Protein AF-0000000072526340 (afdb_homodimer)

Solvent-accessible surface area (backbone atoms only — not comparable to full-atom values): 9655 Å² total; per-residue (Å²): 121,69,72,64,47,52,55,48,53,50,40,52,63,58,65,41,73,79,53,73,49,71,66,58,48,52,52,52,51,49,52,52,51,52,53,51,50,50,39,52,51,32,50,56,55,39,55,74,74,35,90,66,85,56,87,82,51,83,74,48,74,49,54,41,38,50,43,46,46,54,47,49,53,51,51,51,51,55,51,55,58,66,72,96,123,70,73,66,49,54,56,48,53,50,40,52,63,59,63,41,74,79,53,73,50,69,64,59,50,51,52,52,51,50,53,51,51,50,54,51,49,50,39,52,49,32,51,55,56,39,53,74,73,36,91,67,87,57,86,82,51,86,73,49,74,48,55,42,37,50,44,46,45,53,47,50,53,51,51,51,51,54,52,55,57,65,72,98

Structure (mmCIF, N/CA/C/O backbone):
data_AF-0000000072526340-model_v1
#
loop_
_entity.id
_entity.type
_entity.pdbx_description
1 polymer 'BHLH domain-containing protein'
#
loop_
_atom_site.group_PDB
_atom_site.id
_atom_site.type_symbol
_atom_site.label_atom_id
_atom_site.label_alt_id
_atom_site.label_comp_id
_atom_site.label_asym_id
_atom_site.label_entity_id
_atom_site.label_seq_id
_atom_site.pdbx_PDB_ins_code
_atom_site.Cartn_x
_atom_site.Cartn_y
_atom_site.Cartn_z
_atom_site.occupancy
_atom_site.B_iso_or_equiv
_atom_site.auth_seq_id
_atom_site.auth_comp_id
_atom_site.auth_asym_id
_atom_site.auth_atom_id
_atom_site.pdbx_PDB_model_num
ATOM 1 N N . GLU A 1 1 ? -37.062 46.781 8.078 1 37.34 1 GLU A N 1
ATOM 2 C CA . GLU A 1 1 ? -36.125 46.5 9.156 1 37.34 1 GLU A CA 1
ATOM 3 C C . GLU A 1 1 ? -35.844 45.031 9.297 1 37.34 1 GLU A C 1
ATOM 5 O O . GLU A 1 1 ? -34.75 44.625 9.719 1 37.34 1 GLU A O 1
ATOM 10 N N . LEU A 1 2 ? -36.875 44.094 8.945 1 51.12 2 LEU A N 1
ATOM 11 C CA . LEU A 1 2 ? -36.812 42.656 9.18 1 51.12 2 LEU A CA 1
ATOM 12 C C . LEU A 1 2 ? -35.906 41.969 8.172 1 51.12 2 LEU A C 1
ATOM 14 O O . LEU A 1 2 ? -35.219 41 8.5 1 51.12 2 LEU A O 1
ATOM 18 N N . LEU A 1 3 ? -35.812 42.469 6.898 1 56.47 3 LEU A N 1
ATOM 19 C CA . LEU A 1 3 ? -34.969 41.781 5.902 1 56.47 3 LEU A CA 1
ATOM 20 C C . LEU A 1 3 ? -33.5 41.938 6.219 1 56.47 3 LEU A C 1
ATOM 22 O O . LEU A 1 3 ? -32.719 41.031 5.953 1 56.47 3 LEU A O 1
ATOM 26 N N . ARG A 1 4 ? -33.031 43.094 6.816 1 55.69 4 ARG A N 1
ATOM 27 C CA . ARG A 1 4 ? -31.625 43.281 7.148 1 55.69 4 ARG A CA 1
ATOM 28 C C . ARG A 1 4 ? -31.172 42.312 8.234 1 55.69 4 ARG A C 1
ATOM 30 O O . ARG A 1 4 ? -30.031 41.875 8.234 1 55.69 4 ARG A O 1
ATOM 37 N N . CYS A 1 5 ? -32.125 41.875 9.094 1 55.53 5 CYS A N 1
ATOM 38 C CA . CYS A 1 5 ? -31.703 41.031 10.219 1 55.53 5 CYS A CA 1
ATOM 39 C C . CYS A 1 5 ? -31.344 39.625 9.75 1 55.53 5 CYS A C 1
ATOM 41 O O . CYS A 1 5 ? -30.438 39 10.312 1 55.53 5 CYS A O 1
ATOM 43 N N . LYS A 1 6 ? -32.188 39.188 8.734 1 57.56 6 LYS A N 1
ATOM 44 C CA . LYS A 1 6 ? -31.922 37.812 8.391 1 57.56 6 LYS A CA 1
ATOM 45 C C . LYS A 1 6 ? -30.531 37.656 7.766 1 57.56 6 LYS A C 1
ATOM 47 O O . LYS A 1 6 ? -29.844 36.656 8.031 1 57.56 6 LYS A O 1
ATOM 52 N N . ARG A 1 7 ? -30.094 38.656 6.992 1 53.03 7 ARG A N 1
ATOM 53 C CA . ARG A 1 7 ? -28.781 38.5 6.391 1 53.03 7 ARG A CA 1
ATOM 54 C C . ARG A 1 7 ? -27.688 38.531 7.457 1 53.03 7 ARG A C 1
ATOM 56 O O . ARG A 1 7 ? -26.672 37.844 7.316 1 53.03 7 ARG A O 1
ATOM 63 N N . LYS A 1 8 ? -27.859 39.344 8.617 1 56.16 8 LYS A N 1
ATOM 64 C CA . LYS A 1 8 ? -26.844 39.375 9.672 1 56.16 8 LYS A CA 1
ATOM 65 C C . LYS A 1 8 ? -26.844 38.031 10.445 1 56.16 8 LYS A C 1
ATOM 67 O O . LYS A 1 8 ? -25.781 37.531 10.812 1 56.16 8 LYS A O 1
ATOM 72 N N . ILE A 1 9 ? -28.078 37.469 10.703 1 56.28 9 ILE A N 1
ATOM 73 C CA . ILE A 1 9 ? -28.109 36.219 11.445 1 56.28 9 ILE A CA 1
ATOM 74 C C . ILE A 1 9 ? -27.484 35.125 10.586 1 56.28 9 ILE A C 1
ATOM 76 O O . ILE A 1 9 ? -26.734 34.281 11.094 1 56.28 9 ILE A O 1
ATOM 80 N N . ASP A 1 10 ? -27.828 35.188 9.266 1 58.75 10 ASP A N 1
ATOM 81 C CA . ASP A 1 10 ? -27.203 34.219 8.375 1 58.75 10 ASP A CA 1
ATOM 82 C C . ASP A 1 10 ? -25.719 34.5 8.203 1 58.75 10 ASP A C 1
ATOM 84 O O . ASP A 1 10 ? -24.906 33.562 8.07 1 58.75 10 ASP A O 1
ATOM 88 N N . PHE A 1 11 ? -25.312 35.812 8.156 1 55.28 11 PHE A N 1
ATOM 89 C CA . PHE A 1 11 ? -23.891 36.188 8.109 1 55.28 11 PHE A CA 1
ATOM 90 C C . PHE A 1 11 ? -23.188 35.781 9.406 1 55.28 11 PHE A C 1
ATOM 92 O O . PHE A 1 11 ? -22.078 35.281 9.383 1 55.28 11 PHE A O 1
ATOM 99 N N . VAL A 1 12 ? -23.797 36.062 10.57 1 53.81 12 VAL A N 1
ATOM 100 C CA . VAL A 1 12 ? -23.25 35.625 11.844 1 53.81 12 VAL A CA 1
ATOM 101 C C . VAL A 1 12 ? -23.172 34.094 11.859 1 53.81 12 VAL A C 1
ATOM 103 O O . VAL A 1 12 ? -22.172 33.531 12.32 1 53.81 12 VAL A O 1
ATOM 106 N N . LYS A 1 13 ? -24.281 33.406 11.516 1 55.72 13 LYS A N 1
ATOM 107 C CA . LYS A 1 13 ? -24.203 31.953 11.398 1 55.72 13 LYS A CA 1
ATOM 108 C C . LYS A 1 13 ? -23.172 31.531 10.352 1 55.72 13 LYS A C 1
ATOM 110 O O . LYS A 1 13 ? -22.469 30.547 10.539 1 55.72 13 LYS A O 1
ATOM 115 N N . GLN A 1 14 ? -23.156 32.219 9.242 1 54.41 14 GLN A N 1
ATOM 116 C CA . GLN A 1 14 ? -22.141 31.969 8.227 1 54.41 14 GLN A CA 1
ATOM 117 C C . GLN A 1 14 ? -20.766 32.469 8.672 1 54.41 14 GLN A C 1
ATOM 119 O O . GLN A 1 14 ? -19.75 31.891 8.305 1 54.41 14 GLN A O 1
ATOM 124 N N . MET A 1 15 ? -20.672 33.688 9.172 1 54.84 15 MET A N 1
ATOM 125 C CA . MET A 1 15 ? -19.406 34.156 9.703 1 54.84 15 MET A CA 1
ATOM 126 C C . MET A 1 15 ? -18.891 33.25 10.805 1 54.84 15 MET A C 1
ATOM 128 O O . MET A 1 15 ? -17.797 33.469 11.336 1 54.84 15 MET A O 1
ATOM 132 N N . GLY A 1 16 ? -19.688 32.5 11.492 1 50.66 16 GLY A N 1
ATOM 133 C CA . GLY A 1 16 ? -19.172 31.469 12.383 1 50.66 16 GLY A CA 1
ATOM 134 C C . GLY A 1 16 ? -18.188 30.547 11.711 1 50.66 16 GLY A C 1
ATOM 135 O O . GLY A 1 16 ? -18.422 30.078 10.594 1 50.66 16 GLY A O 1
ATOM 136 N N . TYR A 1 17 ? -16.859 30.75 11.805 1 51.81 17 TYR A N 1
ATOM 137 C CA . TYR A 1 17 ? -15.727 29.906 11.422 1 51.81 17 TYR A CA 1
ATOM 138 C C . TYR A 1 17 ? -16.141 28.438 11.391 1 51.81 17 TYR A C 1
ATOM 140 O O . TYR A 1 17 ? -16.562 27.875 12.398 1 51.81 17 TYR A O 1
ATOM 148 N N . ASN A 1 18 ? -16.953 28.125 10.43 1 54.34 18 ASN A N 1
ATOM 149 C CA . ASN A 1 18 ? -17.156 26.703 10.258 1 54.34 18 ASN A CA 1
ATOM 150 C C . ASN A 1 18 ? -15.922 25.891 10.641 1 54.34 18 ASN A C 1
ATOM 152 O O . ASN A 1 18 ? -15.094 25.578 9.789 1 54.34 18 ASN A O 1
ATOM 156 N N . ALA A 1 19 ? -15.25 26.312 11.625 1 57.38 19 ALA A N 1
ATOM 157 C CA . ALA A 1 19 ? -14.188 25.438 12.148 1 57.38 19 ALA A CA 1
ATOM 158 C C . ALA A 1 19 ? -14.656 24 12.234 1 57.38 19 ALA A C 1
ATOM 160 O O . ALA A 1 19 ? -15.805 23.719 12.586 1 57.38 19 ALA A O 1
ATOM 161 N N . PRO A 1 20 ? -14.07 23.297 11.422 1 61.41 20 PRO A N 1
ATOM 162 C CA . PRO A 1 20 ? -14.5 21.906 11.594 1 61.41 20 PRO A CA 1
ATOM 163 C C . PRO A 1 20 ? -14.719 21.531 13.062 1 61.41 20 PRO A C 1
ATOM 165 O O . PRO A 1 20 ? -13.922 21.906 13.922 1 61.41 20 PRO A O 1
ATOM 168 N N . LYS A 1 21 ? -15.984 21.375 13.43 1 72.5 21 LYS A N 1
ATOM 169 C CA . LYS A 1 21 ? -16.297 20.922 14.781 1 72.5 21 LYS A CA 1
ATOM 170 C C . LYS A 1 21 ? -15.312 19.859 15.25 1 72.5 21 LYS A C 1
ATOM 172 O O . LYS A 1 21 ? -14.938 18.969 14.484 1 72.5 21 LYS A O 1
ATOM 177 N N . VAL A 1 22 ? -14.562 20.203 16.281 1 80.81 22 VAL A N 1
ATOM 178 C CA . VAL A 1 22 ? -13.586 19.312 16.906 1 80.81 22 VAL A CA 1
ATOM 179 C C . VAL A 1 22 ? -14.062 17.859 16.812 1 80.81 22 VAL A C 1
ATOM 181 O O . VAL A 1 22 ? -13.281 16.969 16.484 1 80.81 22 VAL A O 1
ATOM 184 N N . GLY A 1 23 ? -15.328 17.625 16.938 1 85.5 23 GLY A N 1
ATOM 185 C CA . GLY A 1 23 ? -15.859 16.266 16.859 1 85.5 23 GLY A CA 1
ATOM 186 C C . GLY A 1 23 ? -15.82 15.688 15.469 1 85.5 23 GLY A C 1
ATOM 187 O O . GLY A 1 23 ? -15.469 14.523 15.281 1 85.5 23 GLY A O 1
ATOM 188 N N . ALA A 1 24 ? -16.156 16.484 14.523 1 91.69 24 ALA A N 1
ATOM 189 C CA . ALA A 1 24 ? -16.156 16.031 13.141 1 91.69 24 ALA A CA 1
ATOM 190 C C . ALA A 1 24 ? -14.742 15.68 12.664 1 91.69 24 ALA A C 1
ATOM 192 O O . ALA A 1 24 ? -14.547 14.695 11.953 1 91.69 24 ALA A O 1
ATOM 193 N N . VAL A 1 25 ? -13.805 16.453 13.078 1 95 25 VAL A N 1
ATOM 194 C CA . VAL A 1 25 ? -12.414 16.234 12.703 1 95 25 VAL A CA 1
ATOM 195 C C . VAL A 1 25 ? -11.93 14.914 13.312 1 95 25 VAL A C 1
ATOM 197 O O . VAL A 1 25 ? -11.281 14.109 12.633 1 95 25 VAL A O 1
ATOM 200 N N . SER A 1 26 ? -12.188 14.734 14.539 1 95.25 26 SER A N 1
ATOM 201 C CA . SER A 1 26 ? -11.797 13.508 15.219 1 95.25 26 SER A CA 1
ATOM 202 C C . SER A 1 26 ? -12.375 12.281 14.523 1 95.25 26 SER A C 1
ATOM 204 O O . SER A 1 26 ? -11.695 11.266 14.367 1 95.25 26 SER A O 1
ATOM 206 N N . ARG A 1 27 ? -13.602 12.367 14.141 1 96.19 27 ARG A N 1
ATOM 207 C CA . ARG A 1 27 ? -14.25 11.258 13.453 1 96.19 27 ARG A CA 1
ATOM 208 C C . ARG A 1 27 ? -13.594 10.992 12.102 1 96.19 27 ARG A C 1
ATOM 210 O O . ARG A 1 27 ? -13.398 9.844 11.711 1 96.19 27 ARG A O 1
ATOM 217 N N . ARG A 1 28 ? -13.258 12.008 11.32 1 96.75 28 ARG A N 1
ATOM 218 C CA . ARG A 1 28 ? -12.578 11.867 10.031 1 96.75 28 ARG A CA 1
ATOM 219 C C . ARG A 1 28 ? -11.211 11.219 10.203 1 96.75 28 ARG A C 1
ATOM 221 O O . ARG A 1 28 ? -10.859 10.297 9.469 1 96.75 28 ARG A O 1
ATOM 228 N N . ASN A 1 29 ? -10.547 11.695 11.18 1 96.5 29 ASN A N 1
ATOM 229 C CA . ASN A 1 29 ? -9.227 11.148 11.469 1 96.5 29 ASN A CA 1
ATOM 230 C C . ASN A 1 29 ? -9.305 9.664 11.836 1 96.5 29 ASN A C 1
ATOM 232 O O . ASN A 1 29 ? -8.469 8.867 11.406 1 96.5 29 ASN A O 1
ATOM 236 N N . GLU A 1 30 ? -10.281 9.391 12.641 1 97.62 30 GLU A N 1
ATOM 237 C CA . GLU A 1 30 ? -10.477 7.996 13.023 1 97.62 30 GLU A CA 1
ATOM 238 C C . GLU A 1 30 ? -10.781 7.129 11.812 1 97.62 30 GLU A C 1
ATOM 240 O O . GLU A 1 30 ? -10.289 6.004 11.703 1 97.62 30 GLU A O 1
AT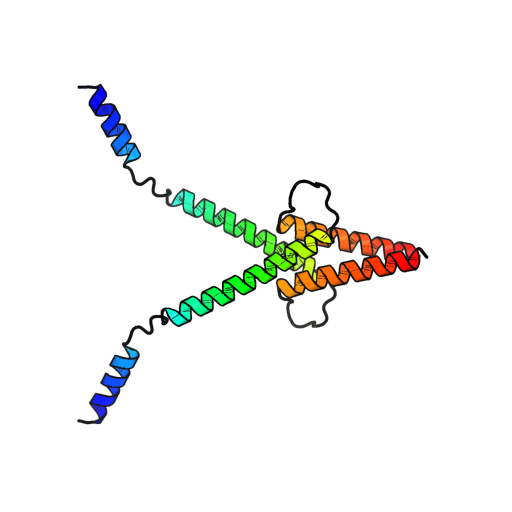OM 245 N N . ARG A 1 31 ? -11.57 7.52 10.914 1 98.12 31 ARG A N 1
ATOM 246 C CA . ARG A 1 31 ? -11.891 6.789 9.695 1 98.12 31 ARG A CA 1
ATOM 247 C C . ARG A 1 31 ? -10.641 6.543 8.859 1 98.12 31 ARG A C 1
ATOM 249 O O . ARG A 1 31 ? -10.438 5.441 8.344 1 98.12 31 ARG A O 1
ATOM 256 N N . GLU A 1 32 ? -9.812 7.617 8.797 1 97.62 32 GLU A N 1
ATOM 257 C CA . GLU A 1 32 ? -8.578 7.492 8.031 1 97.62 32 GLU A CA 1
ATOM 258 C C . GLU A 1 32 ? -7.617 6.512 8.688 1 97.62 32 GLU A C 1
ATOM 260 O O . GLU A 1 32 ? -6.945 5.738 8.008 1 97.62 32 GLU A O 1
ATOM 265 N N . ARG A 1 33 ? -7.598 6.527 9.969 1 98.25 33 ARG A N 1
ATOM 266 C CA . ARG A 1 33 ? -6.758 5.586 10.703 1 98.25 33 ARG A CA 1
ATOM 267 C C . ARG A 1 33 ? -7.195 4.148 10.453 1 98.25 33 ARG A C 1
ATOM 269 O O . ARG A 1 33 ? -6.359 3.258 10.281 1 98.25 33 ARG A O 1
ATOM 276 N N . ASN A 1 34 ? -8.484 3.975 10.453 1 98.06 34 ASN A N 1
ATOM 277 C CA . ASN A 1 34 ? -9.023 2.65 10.172 1 98.06 34 ASN A CA 1
ATOM 278 C C . ASN A 1 34 ? -8.711 2.215 8.742 1 98.06 34 ASN A C 1
ATOM 280 O O . ASN A 1 34 ? -8.43 1.041 8.492 1 98.06 34 ASN A O 1
ATOM 284 N N . ARG A 1 35 ? -8.797 2.988 7.789 1 98.5 35 ARG A N 1
ATOM 285 C CA . ARG A 1 35 ? -8.484 2.688 6.395 1 98.5 35 ARG A CA 1
ATOM 286 C C . ARG A 1 35 ? -7.031 2.264 6.234 1 98.5 35 ARG A C 1
ATOM 288 O O . ARG A 1 35 ? -6.734 1.289 5.539 1 98.5 35 ARG A O 1
ATOM 295 N N . VAL A 1 36 ? -6.172 2.975 6.957 1 98.12 36 VAL A N 1
ATOM 296 C CA . VAL A 1 36 ? -4.746 2.658 6.898 1 98.12 36 VAL A CA 1
ATOM 297 C C . VAL A 1 36 ? -4.492 1.293 7.531 1 98.12 36 VAL A C 1
ATOM 299 O O . VAL A 1 36 ? -3.691 0.505 7.023 1 98.12 36 VAL A O 1
ATOM 302 N N . LYS A 1 37 ? -5.176 1.079 8.633 1 98.38 37 LYS A N 1
ATOM 303 C CA . LYS A 1 37 ? -5.059 -0.211 9.305 1 98.38 37 LYS A CA 1
ATOM 304 C C . LYS A 1 37 ? -5.453 -1.354 8.375 1 98.38 37 LYS A C 1
ATOM 306 O O . LYS A 1 37 ? -4.816 -2.412 8.383 1 98.38 37 LYS A O 1
ATOM 311 N N . GLN A 1 38 ? -6.473 -1.175 7.609 1 98.5 38 GLN A N 1
ATOM 312 C CA . GLN A 1 38 ? -6.914 -2.197 6.668 1 98.5 38 GLN A CA 1
ATOM 313 C C . GLN A 1 38 ? -5.852 -2.461 5.602 1 98.5 38 GLN A C 1
ATOM 315 O O . GLN A 1 38 ? -5.621 -3.609 5.219 1 98.5 38 GLN A O 1
ATOM 320 N N . VAL A 1 39 ? -5.23 -1.509 5.121 1 98.5 39 VAL A N 1
ATOM 321 C CA . VAL A 1 39 ? -4.176 -1.661 4.121 1 98.5 39 VAL A CA 1
ATOM 322 C C . VAL A 1 39 ? -2.996 -2.418 4.727 1 98.5 39 VAL A C 1
ATOM 324 O O . VAL A 1 39 ? -2.441 -3.322 4.098 1 98.5 39 VAL A O 1
ATOM 327 N N . ASN A 1 40 ? -2.621 -2.029 5.918 1 97.88 40 ASN A N 1
ATOM 328 C CA . ASN A 1 40 ? -1.522 -2.701 6.602 1 97.88 40 ASN A CA 1
ATOM 329 C C . ASN A 1 40 ? -1.828 -4.18 6.836 1 97.88 40 ASN A C 1
ATOM 331 O O . ASN A 1 40 ? -0.946 -5.027 6.707 1 97.88 40 ASN A O 1
ATOM 335 N N . ASN A 1 41 ? -3.078 -4.406 7.258 1 98.25 41 ASN A N 1
ATOM 336 C CA . ASN A 1 41 ? -3.49 -5.801 7.387 1 98.25 41 ASN A CA 1
ATOM 337 C C . ASN A 1 41 ? -3.361 -6.547 6.062 1 98.25 41 ASN A C 1
ATOM 339 O O . ASN A 1 41 ? -2.939 -7.707 6.035 1 98.25 41 ASN A O 1
ATOM 343 N N . GLY A 1 42 ? -3.723 -5.895 4.98 1 98.31 42 GLY A N 1
ATOM 344 C CA . GLY A 1 42 ? -3.551 -6.488 3.664 1 98.31 42 GLY A CA 1
ATOM 345 C C . GLY A 1 42 ? -2.107 -6.828 3.346 1 98.31 42 GLY A C 1
ATOM 346 O O . GLY A 1 42 ? -1.821 -7.891 2.795 1 98.31 42 GLY A O 1
ATOM 347 N N . PHE A 1 43 ? -1.219 -6.016 3.688 1 98.19 43 PHE A N 1
ATOM 348 C CA . PHE A 1 43 ? 0.201 -6.281 3.494 1 98.19 43 PHE A CA 1
ATOM 349 C C . PHE A 1 43 ? 0.647 -7.473 4.336 1 98.19 43 PHE A C 1
ATOM 351 O O . PHE A 1 43 ? 1.433 -8.305 3.875 1 98.19 43 PHE A O 1
ATOM 358 N N . GLU A 1 44 ? 0.22 -7.5 5.598 1 97.12 44 GLU A N 1
ATOM 359 C CA . GLU A 1 44 ? 0.589 -8.609 6.473 1 97.12 44 GLU A CA 1
ATOM 360 C C . GLU A 1 44 ? 0.13 -9.945 5.895 1 97.12 44 GLU A C 1
ATOM 362 O O . GLU A 1 44 ? 0.889 -10.914 5.879 1 97.12 44 GLU A O 1
ATOM 367 N N . ILE A 1 45 ? -1.066 -9.969 5.418 1 97.44 45 ILE A N 1
ATOM 368 C CA . ILE A 1 45 ? -1.611 -11.195 4.848 1 97.44 45 ILE A CA 1
ATOM 369 C C . ILE A 1 45 ? -0.837 -11.562 3.582 1 97.44 45 ILE A C 1
ATOM 371 O O . ILE A 1 45 ? -0.464 -12.727 3.391 1 97.44 45 ILE A O 1
ATOM 375 N N . LEU A 1 46 ? -0.536 -10.617 2.736 1 97.31 46 LEU A N 1
ATOM 376 C CA . LEU A 1 46 ? 0.191 -10.883 1.498 1 97.31 46 LEU A CA 1
ATOM 377 C C . LEU A 1 46 ? 1.583 -11.43 1.791 1 97.31 46 LEU A C 1
ATOM 379 O O . LEU A 1 46 ? 2.062 -12.328 1.092 1 97.31 46 LEU A O 1
ATOM 383 N N . ARG A 1 47 ? 2.201 -10.906 2.797 1 95.94 47 ARG A N 1
ATOM 384 C CA . ARG A 1 47 ? 3.543 -11.344 3.17 1 95.94 47 ARG A CA 1
ATOM 385 C C . ARG A 1 47 ? 3.553 -12.82 3.553 1 95.94 47 ARG A C 1
ATOM 387 O O . ARG A 1 47 ? 4.559 -13.5 3.377 1 95.94 47 ARG A O 1
ATOM 394 N N . GLU A 1 48 ? 2.451 -13.312 4.012 1 94.38 48 GLU A N 1
ATOM 395 C CA . GLU A 1 48 ? 2.35 -14.711 4.398 1 94.38 48 GLU A CA 1
ATOM 396 C C . GLU A 1 48 ? 2.201 -15.617 3.174 1 94.38 48 GLU A C 1
ATOM 398 O O . GLU A 1 48 ? 2.4 -16.828 3.262 1 94.38 48 GLU A O 1
ATOM 403 N N . HIS A 1 49 ? 1.902 -15.055 2.076 1 95.06 49 HIS A N 1
ATOM 404 C CA . HIS A 1 49 ? 1.615 -15.859 0.892 1 95.06 49 HIS A CA 1
ATOM 405 C C . HIS A 1 49 ? 2.73 -15.727 -0.142 1 95.06 49 HIS A C 1
ATOM 407 O O . HIS A 1 49 ? 2.66 -16.344 -1.213 1 95.06 49 HIS A O 1
ATOM 413 N N . VAL A 1 50 ? 3.721 -14.922 0.137 1 94.69 50 VAL A N 1
ATOM 414 C CA . VAL A 1 50 ? 4.84 -14.781 -0.789 1 94.69 50 VAL A CA 1
ATOM 415 C C . VAL A 1 50 ? 6.094 -15.406 -0.182 1 94.69 50 VAL A C 1
ATOM 417 O O . VAL A 1 50 ? 6.297 -15.352 1.032 1 94.69 50 VAL A O 1
ATOM 420 N N . PRO A 1 51 ? 6.832 -15.984 -1.172 1 89.25 51 PRO A N 1
ATOM 421 C CA . PRO A 1 51 ? 8.062 -16.578 -0.65 1 89.25 51 PRO A CA 1
ATOM 422 C C . PRO A 1 51 ? 9.031 -15.547 -0.085 1 89.25 51 PRO A C 1
ATOM 424 O O . PRO A 1 51 ? 9.117 -14.43 -0.605 1 89.25 51 PRO A O 1
ATOM 427 N N . CYS A 1 52 ? 9.453 -15.82 1.095 1 81.69 52 CYS A N 1
ATOM 428 C CA . CYS A 1 52 ? 10.406 -14.906 1.72 1 81.69 52 CYS A CA 1
ATOM 429 C C . CYS A 1 52 ? 11.75 -15.578 1.936 1 81.69 52 CYS A C 1
ATOM 431 O O . CYS A 1 52 ? 11.812 -16.734 2.359 1 81.69 52 CYS A O 1
ATOM 433 N N . ILE A 1 53 ? 12.703 -14.906 1.528 1 67.88 53 ILE A N 1
ATOM 434 C CA . ILE A 1 53 ? 14.047 -15.469 1.645 1 67.88 53 ILE A CA 1
ATOM 435 C C . ILE A 1 53 ? 14.539 -15.336 3.082 1 67.88 53 ILE A C 1
ATOM 437 O O . ILE A 1 53 ? 15.062 -16.281 3.658 1 67.88 53 ILE A O 1
ATOM 441 N N . LYS A 1 54 ? 14.344 -14.094 3.566 1 66.06 54 LYS A N 1
ATOM 442 C CA . LYS A 1 54 ? 14.938 -13.875 4.883 1 66.06 54 LYS A CA 1
ATOM 443 C C . LYS A 1 54 ? 13.891 -14.008 5.984 1 66.06 54 LYS A C 1
ATOM 445 O O . LYS A 1 54 ? 12.82 -13.398 5.906 1 66.06 54 LYS A O 1
ATOM 450 N N . LYS A 1 55 ? 14.141 -15.125 6.773 1 65.56 55 LYS A N 1
ATOM 451 C CA . LYS A 1 55 ? 13.234 -15.469 7.863 1 65.56 55 LYS A CA 1
ATOM 452 C C . LYS A 1 55 ? 13.203 -14.375 8.922 1 65.56 55 LYS A C 1
ATOM 454 O O . LYS A 1 55 ? 12.164 -14.141 9.547 1 65.56 55 LYS A O 1
ATOM 459 N N . ASN A 1 56 ? 14.141 -13.664 8.875 1 67.38 56 ASN A N 1
ATOM 460 C CA . ASN A 1 56 ? 14.242 -12.859 10.094 1 67.38 56 ASN A CA 1
ATOM 461 C C . ASN A 1 56 ? 13.891 -11.398 9.836 1 67.38 56 ASN A C 1
ATOM 463 O O . ASN A 1 56 ? 13.828 -10.602 10.766 1 67.38 56 ASN A O 1
ATOM 467 N N . LYS A 1 57 ? 13.711 -11.141 8.758 1 80.12 57 LYS A N 1
ATOM 468 C CA . LYS A 1 57 ? 13.383 -9.734 8.539 1 80.12 57 LYS A CA 1
ATOM 469 C C . LYS A 1 57 ? 12.086 -9.586 7.754 1 80.12 57 LYS A C 1
ATOM 471 O O . LYS A 1 57 ? 11.859 -10.305 6.773 1 80.12 57 LYS A O 1
ATOM 476 N N . LYS A 1 58 ? 11.266 -8.656 8.375 1 87.94 58 LYS A N 1
ATOM 477 C CA . LYS A 1 58 ? 10.016 -8.359 7.691 1 87.94 58 LYS A CA 1
ATOM 478 C C . LYS A 1 58 ? 10.273 -7.656 6.363 1 87.94 58 LYS A C 1
ATOM 480 O O . LYS A 1 58 ? 11.133 -6.777 6.277 1 87.94 58 LYS A O 1
ATOM 485 N N . LEU A 1 59 ? 9.562 -8.211 5.359 1 92.5 59 LEU A N 1
ATOM 486 C CA . LEU A 1 59 ? 9.664 -7.559 4.059 1 92.5 59 LEU A CA 1
ATOM 487 C C . LEU A 1 59 ? 9.07 -6.156 4.105 1 92.5 59 LEU A C 1
ATOM 489 O O . LEU A 1 59 ? 8.039 -5.934 4.758 1 92.5 59 LEU A O 1
ATOM 493 N N . SER A 1 60 ? 9.719 -5.199 3.387 1 95.31 60 SER A N 1
ATOM 494 C CA . SER A 1 60 ? 9.141 -3.871 3.252 1 95.31 60 SER A CA 1
ATOM 495 C C . SER A 1 60 ? 7.906 -3.896 2.355 1 95.31 60 SER A C 1
ATOM 497 O O . SER A 1 60 ? 7.633 -4.898 1.691 1 95.31 60 SER A O 1
ATOM 499 N N . LYS A 1 61 ? 7.188 -2.758 2.422 1 97.06 61 LYS A N 1
ATOM 500 C CA . LYS A 1 61 ? 5.984 -2.67 1.597 1 97.06 61 LYS A CA 1
ATOM 501 C C . LYS A 1 61 ? 6.324 -2.781 0.114 1 97.06 61 LYS A C 1
ATOM 503 O O . LYS A 1 61 ? 5.672 -3.521 -0.625 1 97.06 61 LYS A O 1
ATOM 508 N N . VAL A 1 62 ? 7.363 -2.088 -0.288 1 97.44 62 VAL A N 1
ATOM 509 C CA . VAL A 1 62 ? 7.777 -2.109 -1.688 1 97.44 62 VAL A CA 1
ATOM 510 C C . VAL A 1 62 ? 8.25 -3.512 -2.064 1 97.44 62 VAL A C 1
ATOM 512 O O . VAL A 1 62 ? 7.879 -4.035 -3.119 1 97.44 62 VAL A O 1
ATOM 515 N N . GLU A 1 63 ? 9.102 -4.051 -1.219 1 95.38 63 GLU A N 1
ATOM 516 C CA . GLU A 1 63 ? 9.617 -5.395 -1.481 1 95.38 63 GLU A CA 1
ATOM 517 C C . GLU A 1 63 ? 8.484 -6.418 -1.535 1 95.38 63 GLU A C 1
ATOM 519 O O . GLU A 1 63 ? 8.516 -7.344 -2.348 1 95.38 63 GLU A O 1
ATOM 524 N N . THR A 1 64 ? 7.434 -6.25 -0.647 1 97.06 64 THR A N 1
ATOM 525 C CA . THR A 1 64 ? 6.289 -7.152 -0.63 1 97.06 64 THR A CA 1
ATOM 526 C C . THR A 1 64 ? 5.555 -7.121 -1.967 1 97.06 64 THR A C 1
ATOM 528 O O . THR A 1 64 ? 5.211 -8.172 -2.518 1 97.06 64 THR A O 1
ATOM 531 N N . LEU A 1 65 ? 5.367 -6.039 -2.445 1 98.19 65 LEU A N 1
ATOM 532 C CA . LEU A 1 65 ?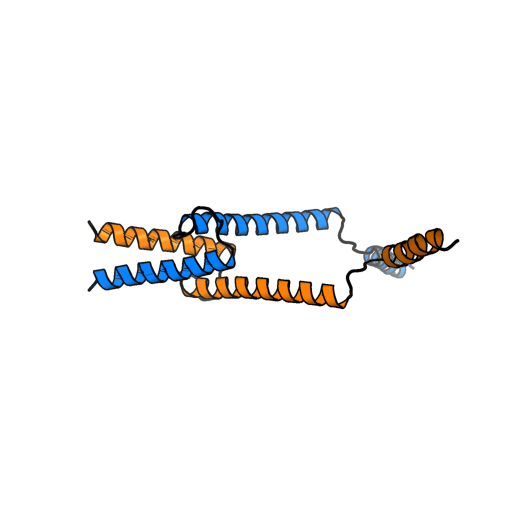 4.676 -5.867 -3.717 1 98.19 65 LEU A CA 1
ATOM 533 C C . LEU A 1 65 ? 5.488 -6.461 -4.863 1 98.19 65 LEU A C 1
ATOM 535 O O . LEU A 1 65 ? 4.941 -7.141 -5.734 1 98.19 65 LEU A O 1
ATOM 539 N N . ARG A 1 66 ? 6.785 -6.16 -4.816 1 96.94 66 ARG A N 1
ATOM 540 C CA . ARG A 1 66 ? 7.684 -6.688 -5.84 1 96.94 66 ARG A CA 1
ATOM 541 C C . ARG A 1 66 ? 7.703 -8.211 -5.816 1 96.94 66 ARG A C 1
ATOM 543 O O . ARG A 1 66 ? 7.625 -8.852 -6.867 1 96.94 66 ARG A O 1
ATOM 550 N N . ARG A 1 67 ? 7.789 -8.766 -4.672 1 96.25 67 ARG A N 1
ATOM 551 C CA . ARG A 1 67 ? 7.82 -10.219 -4.527 1 96.25 67 ARG A CA 1
ATOM 552 C C . ARG A 1 67 ? 6.5 -10.844 -4.969 1 96.25 67 ARG A C 1
ATOM 554 O O . ARG A 1 67 ? 6.484 -11.938 -5.539 1 96.25 67 ARG A O 1
ATOM 561 N N . ALA A 1 68 ? 5.383 -10.156 -4.648 1 97.94 68 ALA A N 1
ATOM 562 C CA . ALA A 1 68 ? 4.078 -10.664 -5.074 1 97.94 68 ALA A CA 1
ATOM 563 C C . ALA A 1 68 ? 3.998 -10.758 -6.598 1 97.94 68 ALA A C 1
ATOM 565 O O . ALA A 1 68 ? 3.537 -11.766 -7.137 1 97.94 68 ALA A O 1
ATOM 566 N N . VAL A 1 69 ? 4.469 -9.797 -7.23 1 98.06 69 VAL A N 1
ATOM 567 C CA . VAL A 1 69 ? 4.449 -9.773 -8.688 1 98.06 69 VAL A CA 1
ATOM 568 C C . VAL A 1 69 ? 5.336 -10.891 -9.234 1 98.06 69 VAL A C 1
ATOM 570 O O . VAL A 1 69 ? 4.926 -11.633 -10.133 1 98.06 69 VAL A O 1
ATOM 573 N N . GLU A 1 70 ? 6.551 -11 -8.695 1 97.19 70 GLU A N 1
ATOM 574 C CA . GLU A 1 70 ? 7.488 -12.031 -9.125 1 97.19 70 GLU A CA 1
ATOM 575 C C . GLU A 1 70 ? 6.914 -13.43 -8.883 1 97.19 70 GLU A C 1
ATOM 577 O O . GLU A 1 70 ? 7.047 -14.312 -9.734 1 97.19 70 GLU A O 1
ATOM 582 N N . TYR A 1 71 ? 6.293 -13.586 -7.82 1 97.31 71 TYR A N 1
ATOM 583 C CA . TYR A 1 71 ? 5.73 -14.883 -7.457 1 97.31 71 TYR A CA 1
ATOM 584 C C . TYR A 1 71 ? 4.566 -15.25 -8.367 1 97.31 71 TYR A C 1
ATOM 586 O O . TYR A 1 71 ? 4.438 -16.391 -8.797 1 97.31 71 TYR A O 1
ATOM 594 N N . ILE A 1 72 ? 3.691 -14.352 -8.641 1 96.81 72 ILE A N 1
ATOM 595 C CA . ILE A 1 72 ? 2.564 -14.57 -9.539 1 96.81 72 ILE A CA 1
ATOM 596 C C . ILE A 1 72 ? 3.08 -14.977 -10.922 1 96.81 72 ILE A C 1
ATOM 598 O O . ILE A 1 72 ? 2.568 -15.914 -11.531 1 96.81 72 ILE A O 1
ATOM 602 N N . LYS A 1 73 ? 4.145 -14.297 -11.383 1 96.62 73 LYS A N 1
ATOM 603 C CA . LYS A 1 73 ? 4.742 -14.617 -12.68 1 96.62 73 LYS A CA 1
ATOM 604 C C . LYS A 1 73 ? 5.309 -16.031 -12.688 1 96.62 73 LYS A C 1
ATOM 606 O O . LYS A 1 73 ? 5.172 -16.766 -13.68 1 96.62 73 LYS A O 1
ATOM 611 N N . LEU A 1 74 ? 5.957 -16.391 -11.648 1 94.81 74 LEU A N 1
ATOM 612 C CA . LEU A 1 74 ? 6.535 -17.734 -11.523 1 94.81 74 LEU A CA 1
ATOM 613 C C . LEU A 1 74 ? 5.449 -18.797 -11.57 1 94.81 74 LEU A C 1
ATOM 615 O O . LEU A 1 74 ? 5.582 -19.797 -12.281 1 94.81 74 LEU A O 1
ATOM 619 N N . LEU A 1 75 ? 4.336 -18.578 -10.797 1 93.56 75 LEU A N 1
ATOM 620 C CA . LEU A 1 75 ? 3.234 -19.531 -10.75 1 93.56 75 LEU A CA 1
ATOM 621 C C . LEU A 1 75 ? 2.58 -19.672 -12.117 1 93.56 75 LEU A C 1
ATOM 623 O O . LEU A 1 75 ? 2.215 -20.781 -12.523 1 93.56 75 LEU A O 1
ATOM 627 N N . GLN A 1 76 ? 2.447 -18.562 -12.781 1 93.44 76 GLN A N 1
ATOM 628 C CA . GLN A 1 76 ? 1.862 -18.578 -14.117 1 93.44 76 GLN A CA 1
ATOM 629 C C . GLN A 1 76 ? 2.738 -19.359 -15.094 1 93.44 76 GLN A C 1
ATOM 631 O O . GLN A 1 76 ? 2.229 -20.109 -15.93 1 93.44 76 GLN A O 1
ATOM 636 N N . GLN A 1 77 ? 3.994 -19.219 -14.977 1 93.56 77 GLN A N 1
ATOM 637 C CA . GLN A 1 77 ? 4.938 -19.922 -15.836 1 93.56 77 GLN A CA 1
ATOM 638 C C . GLN A 1 77 ? 4.883 -21.422 -15.594 1 93.56 77 GLN A C 1
ATOM 640 O O . GLN A 1 77 ? 4.961 -22.219 -16.531 1 93.56 77 GLN A O 1
ATOM 645 N N . MET A 1 78 ? 4.715 -21.781 -14.422 1 89.94 78 MET A N 1
ATOM 646 C CA . MET A 1 78 ? 4.633 -23.188 -14.055 1 89.94 78 MET A CA 1
ATOM 647 C C . MET A 1 78 ? 3.371 -23.828 -14.625 1 89.94 78 MET A C 1
ATOM 649 O O . MET A 1 78 ? 3.381 -25 -15 1 89.94 78 MET A O 1
ATOM 653 N N . LEU A 1 79 ? 2.373 -23.141 -14.672 1 88.12 79 LEU A N 1
ATOM 654 C CA . LEU A 1 79 ?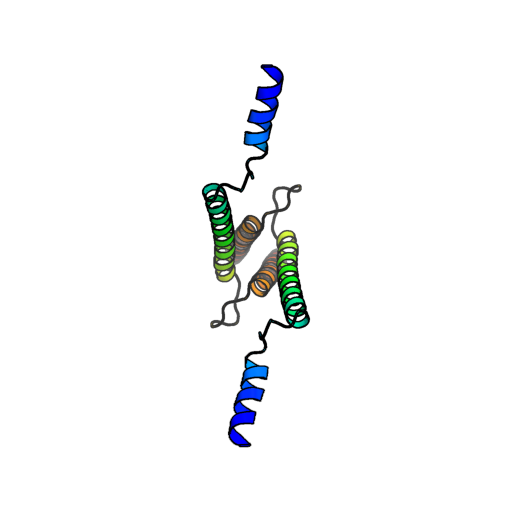 1.103 -23.641 -15.18 1 88.12 79 LEU A CA 1
ATOM 655 C C . LEU A 1 79 ? 1.124 -23.734 -16.703 1 88.12 79 LEU A C 1
ATOM 657 O O . LEU A 1 79 ? 0.474 -24.594 -17.281 1 88.12 79 LEU A O 1
ATOM 661 N N . GLN A 1 80 ? 1.732 -22.828 -17.328 1 87 80 GLN A N 1
ATOM 662 C CA . GLN A 1 80 ? 1.838 -22.859 -18.781 1 87 80 GLN A CA 1
ATOM 663 C C . GLN A 1 80 ? 2.732 -24.016 -19.234 1 87 80 GLN A C 1
ATOM 665 O O . GLN A 1 80 ? 2.475 -24.641 -20.266 1 87 80 GLN A O 1
ATOM 670 N N . GLU A 1 81 ? 3.781 -24.266 -18.547 1 78.25 81 GLU A N 1
ATOM 671 C CA . GLU A 1 81 ? 4.676 -25.375 -18.875 1 78.25 81 GLU A CA 1
ATOM 672 C C . GLU A 1 81 ? 3.984 -26.719 -18.656 1 78.25 81 GLU A C 1
ATOM 674 O O . GLU A 1 81 ? 4.242 -27.672 -19.391 1 78.25 81 GLU A O 1
ATOM 679 N N . ASP A 1 82 ? 3.117 -26.766 -17.703 1 67.81 82 ASP A N 1
ATOM 680 C CA . ASP A 1 82 ? 2.395 -28.016 -17.438 1 67.81 82 ASP A CA 1
ATOM 681 C C . ASP A 1 82 ? 1.309 -28.234 -18.484 1 67.81 82 ASP A C 1
ATOM 683 O O . ASP A 1 82 ? 0.93 -29.391 -18.766 1 67.81 82 ASP A O 1
ATOM 687 N N . GLU A 1 83 ? 0.838 -27.219 -19.016 1 60.81 83 GLU A N 1
ATOM 688 C CA . GLU A 1 83 ? -0.159 -27.406 -20.062 1 60.81 83 GLU A CA 1
ATOM 689 C C . GLU A 1 83 ? 0.496 -27.797 -21.391 1 60.81 83 GLU A C 1
ATOM 691 O O . GLU A 1 83 ? -0.156 -28.359 -22.266 1 60.81 83 GLU A O 1
ATOM 696 N N . SER A 1 84 ? 1.752 -27.625 -21.531 1 52.78 84 SER A N 1
ATOM 697 C CA . SER A 1 84 ? 2.406 -28.141 -22.734 1 52.78 84 SER A CA 1
ATOM 698 C C . SER A 1 84 ? 2.826 -29.594 -22.562 1 52.78 84 SER A C 1
ATOM 700 O O . SER A 1 84 ? 3.197 -30.016 -21.453 1 52.78 84 SER A O 1
ATOM 702 N N . GLU B 1 1 ? 38.906 33.656 33.469 1 36.19 1 GLU B N 1
ATOM 703 C CA . GLU B 1 1 ? 37.938 34.406 32.656 1 36.19 1 GLU B CA 1
ATOM 704 C C . GLU B 1 1 ? 37.594 33.625 31.375 1 36.19 1 GLU B C 1
ATOM 706 O O . GLU B 1 1 ? 36.531 33.781 30.812 1 36.19 1 GLU B O 1
ATOM 711 N N . LEU B 1 2 ? 38.594 32.781 30.781 1 48.88 2 LEU B N 1
ATOM 712 C CA . LEU B 1 2 ? 38.5 32.125 29.5 1 48.88 2 LEU B CA 1
ATOM 713 C C . LEU B 1 2 ? 37.562 30.906 29.578 1 48.88 2 LEU B C 1
ATOM 715 O O . LEU B 1 2 ? 36.875 30.578 28.609 1 48.88 2 LEU B O 1
ATOM 719 N N . LEU B 1 3 ? 37.438 30.234 30.719 1 54.41 3 LEU B N 1
ATOM 720 C CA . LEU B 1 3 ? 36.625 29.031 30.797 1 54.41 3 LEU B CA 1
ATOM 721 C C . LEU B 1 3 ? 35.125 29.391 30.703 1 54.41 3 LEU B C 1
ATOM 723 O O . LEU B 1 3 ? 34.344 28.625 30.203 1 54.41 3 LEU B O 1
ATOM 727 N N . ARG B 1 4 ? 34.656 30.562 31.234 1 55.09 4 ARG B N 1
ATOM 728 C CA . ARG B 1 4 ? 33.25 30.969 31.188 1 55.09 4 ARG B CA 1
ATOM 729 C C . ARG B 1 4 ? 32.812 31.219 29.75 1 55.09 4 ARG B C 1
ATOM 731 O O . ARG B 1 4 ? 31.656 30.953 29.406 1 55.09 4 ARG B O 1
ATOM 738 N N . CYS B 1 5 ? 33.75 31.594 28.844 1 54.88 5 CYS B N 1
ATOM 739 C CA . CYS B 1 5 ? 33.344 32 27.5 1 54.88 5 CYS B CA 1
ATOM 740 C C . CYS B 1 5 ? 32.938 30.781 26.672 1 54.88 5 CYS B C 1
ATOM 742 O O . CYS B 1 5 ? 32.031 30.859 25.844 1 54.88 5 CYS B O 1
ATOM 744 N N . LYS B 1 6 ? 33.75 29.703 26.938 1 56.78 6 LYS B N 1
ATOM 745 C CA . LYS B 1 6 ? 33.438 28.594 26.031 1 56.78 6 LYS B CA 1
ATOM 746 C C . LYS B 1 6 ? 32.031 28.031 26.281 1 56.78 6 LYS B C 1
ATOM 748 O O . LYS B 1 6 ? 31.328 27.672 25.328 1 56.78 6 LYS B O 1
ATOM 753 N N . ARG B 1 7 ? 31.609 28.047 27.562 1 52.5 7 ARG B N 1
ATOM 754 C CA . ARG B 1 7 ? 30.266 27.516 27.797 1 52.5 7 ARG B CA 1
ATOM 755 C C . ARG B 1 7 ? 29.203 28.391 27.141 1 52.5 7 ARG B C 1
ATOM 757 O O . ARG B 1 7 ? 28.172 27.891 26.688 1 52.5 7 ARG B O 1
ATOM 764 N N . LYS B 1 8 ? 29.422 29.797 27.078 1 55.69 8 LYS B N 1
A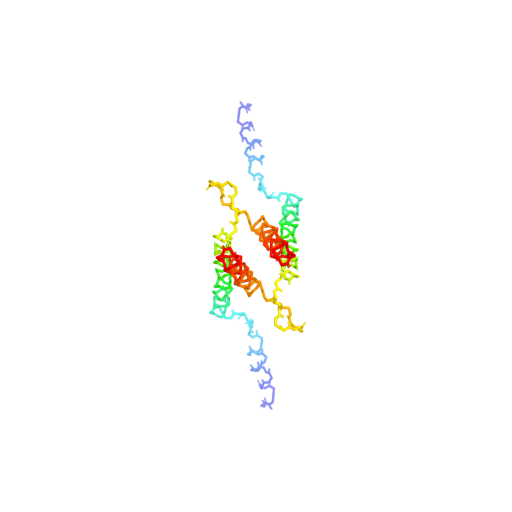TOM 765 C CA . LYS B 1 8 ? 28.438 30.672 26.453 1 55.69 8 LYS B CA 1
ATOM 766 C C . LYS B 1 8 ? 28.422 30.484 24.938 1 55.69 8 LYS B C 1
ATOM 768 O O . LYS B 1 8 ? 27.359 30.5 24.312 1 55.69 8 LYS B O 1
ATOM 773 N N . ILE B 1 9 ? 29.672 30.312 24.312 1 55.94 9 ILE B N 1
ATOM 774 C CA . ILE B 1 9 ? 29.688 30.141 22.875 1 55.94 9 ILE B CA 1
ATOM 775 C C . ILE B 1 9 ? 29.031 28.812 22.5 1 55.94 9 ILE B C 1
ATOM 777 O O . ILE B 1 9 ? 28.281 28.734 21.531 1 55.94 9 ILE B O 1
ATOM 781 N N . ASP B 1 10 ? 29.312 27.797 23.344 1 58.31 10 ASP B N 1
ATOM 782 C CA . ASP B 1 10 ? 28.672 26.516 23.094 1 58.31 10 ASP B CA 1
ATOM 783 C C . ASP B 1 10 ? 27.172 26.578 23.406 1 58.31 10 ASP B C 1
ATOM 785 O O . ASP B 1 10 ? 26.359 25.938 22.75 1 58.31 10 ASP B O 1
ATOM 789 N N . PHE B 1 11 ? 26.766 27.375 24.484 1 55.41 11 PHE B N 1
ATOM 790 C CA . PHE B 1 11 ? 25.359 27.594 24.766 1 55.41 11 PHE B CA 1
ATOM 791 C C . PHE B 1 11 ? 24.688 28.391 23.656 1 55.41 11 PHE B C 1
ATOM 793 O O . PHE B 1 11 ? 23.562 28.094 23.266 1 55.41 11 PHE B O 1
ATOM 800 N N . VAL B 1 12 ? 25.328 29.453 23.172 1 54.12 12 VAL B N 1
ATOM 801 C CA . VAL B 1 12 ? 24.797 30.203 22.047 1 54.12 12 VAL B CA 1
ATOM 802 C C . VAL B 1 12 ? 24.688 29.297 20.828 1 54.12 12 VAL B C 1
ATOM 804 O O . VAL B 1 12 ? 23.703 29.344 20.094 1 54.12 12 VAL B O 1
ATOM 807 N N . LYS B 1 13 ? 25.781 28.562 20.516 1 55.69 13 LYS B N 1
ATOM 808 C CA . LYS B 1 13 ? 25.688 27.594 19.422 1 55.69 13 LYS B CA 1
ATOM 809 C C . LYS B 1 13 ? 24.625 26.531 19.703 1 55.69 13 LYS B C 1
ATOM 811 O O . LYS B 1 13 ? 23.906 26.109 18.797 1 55.69 13 LYS B O 1
ATOM 816 N N . GLN B 1 14 ? 24.609 26.062 20.938 1 54.28 14 GLN B N 1
ATOM 817 C CA . GLN B 1 14 ? 23.562 25.109 21.328 1 54.28 14 GLN B CA 1
ATOM 818 C C . GLN B 1 14 ? 22.203 25.812 21.453 1 54.28 14 GLN B C 1
ATOM 820 O O . GLN B 1 14 ? 21.172 25.188 21.219 1 54.28 14 GLN B O 1
ATOM 825 N N . MET B 1 15 ? 22.156 26.969 22.094 1 54.62 15 MET B N 1
ATOM 826 C CA . MET B 1 15 ? 20.906 27.703 22.156 1 54.62 15 MET B CA 1
ATOM 827 C C . MET B 1 15 ? 20.391 28.016 20.75 1 54.62 15 MET B C 1
ATOM 829 O O . MET B 1 15 ? 19.328 28.609 20.594 1 54.62 15 MET B O 1
ATOM 833 N N . GLY B 1 16 ? 21.203 28.062 19.734 1 50.69 16 GLY B N 1
ATOM 834 C CA . GLY B 1 16 ? 20.688 28.156 18.391 1 50.69 16 GLY B CA 1
ATOM 835 C C . GLY B 1 16 ? 19.656 27.094 18.062 1 50.69 16 GLY B C 1
ATOM 836 O O . GLY B 1 16 ? 19.844 25.922 18.406 1 50.69 16 GLY B O 1
ATOM 837 N N . TYR B 1 17 ? 18.344 27.328 18.141 1 52.03 17 TYR B N 1
ATOM 838 C CA . TYR B 1 17 ? 17.203 26.531 17.719 1 52.03 17 TYR B CA 1
ATOM 839 C C . TYR B 1 17 ? 17.578 25.578 16.578 1 52.03 17 TYR B C 1
ATOM 841 O O . TYR B 1 17 ? 18.016 26.016 15.523 1 52.03 17 TYR B O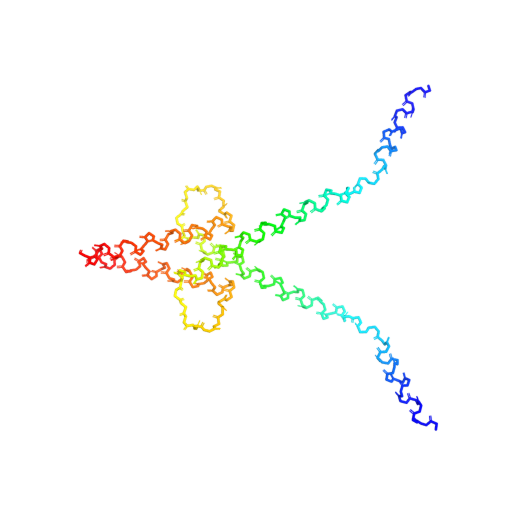 1
ATOM 849 N N . ASN B 1 18 ? 18.359 24.625 16.938 1 54.5 18 ASN B N 1
ATOM 850 C CA . ASN B 1 18 ? 18.531 23.594 15.922 1 54.5 18 ASN B CA 1
ATOM 851 C C . ASN B 1 18 ? 17.297 23.438 15.039 1 54.5 18 ASN B C 1
ATOM 853 O O . ASN B 1 18 ? 16.438 22.609 15.305 1 54.5 18 ASN B O 1
ATOM 857 N N . ALA B 1 19 ? 16.656 24.484 14.75 1 57.44 19 ALA B N 1
ATOM 858 C CA . ALA B 1 19 ? 15.586 24.422 13.75 1 57.44 19 ALA B CA 1
ATOM 859 C C . ALA B 1 19 ? 16.016 23.594 12.547 1 57.44 19 ALA B C 1
ATOM 861 O O . ALA B 1 19 ? 17.172 23.672 12.109 1 57.44 19 ALA B O 1
ATOM 862 N N . PRO B 1 20 ? 15.398 22.531 12.469 1 61.53 20 PRO B N 1
ATOM 863 C CA . PRO B 1 20 ? 15.805 21.828 11.25 1 61.53 20 PRO B CA 1
ATOM 864 C C . PRO B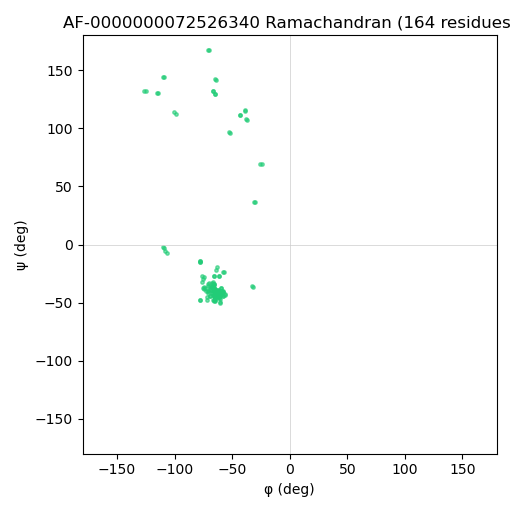 1 20 ? 16.062 22.766 10.07 1 61.53 20 PRO B C 1
ATOM 866 O O . PRO B 1 20 ? 15.297 23.703 9.852 1 61.53 20 PRO B O 1
ATOM 869 N N . LYS B 1 21 ? 17.344 22.922 9.742 1 72.44 21 LYS B N 1
ATOM 870 C CA . LYS B 1 21 ? 17.688 23.719 8.562 1 72.44 21 LYS B CA 1
ATOM 871 C C . LYS B 1 21 ? 16.703 23.484 7.43 1 72.44 21 LYS B C 1
ATOM 873 O O . LYS B 1 21 ? 16.297 22.344 7.164 1 72.44 21 LYS B O 1
ATOM 878 N N . VAL B 1 22 ? 15.969 24.547 7.09 1 80.75 22 VAL B N 1
ATOM 879 C CA . VAL B 1 22 ? 14.977 24.547 6.02 1 80.75 22 VAL B CA 1
ATOM 880 C C . VAL B 1 22 ? 15.414 23.609 4.898 1 80.75 22 VAL B C 1
ATOM 882 O O . VAL B 1 22 ? 14.609 22.844 4.375 1 80.75 22 VAL B O 1
ATOM 885 N N . GLY B 1 23 ? 16.688 23.531 4.621 1 85.44 23 GLY B N 1
ATOM 886 C CA . GLY B 1 23 ? 17.172 22.656 3.566 1 85.44 23 GLY B CA 1
ATOM 887 C C . GLY B 1 23 ? 17.109 21.188 3.924 1 85.44 23 GLY B C 1
ATOM 888 O O . GLY B 1 23 ? 16.734 20.359 3.09 1 85.44 23 GLY B O 1
ATOM 889 N N . ALA B 1 24 ? 17.438 20.906 5.117 1 91.75 24 ALA B N 1
ATOM 890 C CA . ALA B 1 24 ? 17.438 19.516 5.57 1 91.75 24 ALA B CA 1
ATOM 891 C C . ALA B 1 24 ? 16.016 18.953 5.582 1 91.75 24 ALA B C 1
ATOM 893 O O . ALA B 1 24 ? 15.789 17.812 5.199 1 91.75 24 ALA B O 1
ATOM 894 N N . VAL B 1 25 ? 15.094 19.766 5.961 1 94.88 25 VAL B N 1
ATOM 895 C CA . VAL B 1 25 ? 13.695 19.344 6.012 1 94.88 25 VAL B CA 1
ATOM 896 C C . VAL B 1 25 ? 13.188 19.078 4.598 1 94.88 25 VAL B C 1
ATOM 898 O O . VAL B 1 25 ? 12.531 18.062 4.355 1 94.88 25 VAL B O 1
ATOM 901 N N . SER B 1 26 ? 13.438 19.953 3.746 1 95.19 26 SER B N 1
ATOM 902 C CA . SER B 1 26 ? 13.031 19.797 2.354 1 95.19 26 SER B CA 1
ATOM 903 C C . SER B 1 26 ? 13.586 18.5 1.765 1 95.19 26 SER B C 1
ATOM 905 O O . SER B 1 26 ? 12.891 17.797 1.038 1 95.19 26 SER B O 1
ATOM 907 N N . ARG B 1 27 ? 14.797 18.234 2.039 1 96.19 27 ARG B N 1
ATOM 908 C CA . ARG B 1 27 ? 15.43 17.016 1.536 1 96.19 27 ARG B CA 1
ATOM 909 C C . ARG B 1 27 ? 14.766 15.773 2.123 1 96.19 27 ARG B C 1
ATOM 911 O O . ARG B 1 27 ? 14.547 14.781 1.419 1 96.19 27 ARG B O 1
ATOM 918 N N . ARG B 1 28 ? 14.445 15.734 3.4 1 96.69 28 ARG B N 1
ATOM 919 C CA . ARG B 1 28 ? 13.758 14.625 4.051 1 96.69 28 ARG B CA 1
ATOM 920 C C . ARG B 1 28 ? 12.383 14.398 3.438 1 96.69 28 ARG B C 1
ATOM 922 O O . ARG B 1 28 ? 12.016 13.266 3.121 1 96.69 28 ARG B O 1
ATOM 929 N N . ASN B 1 29 ? 11.742 15.484 3.256 1 96.56 29 ASN B N 1
ATOM 930 C CA . ASN B 1 29 ? 10.414 15.414 2.658 1 96.56 29 ASN B CA 1
ATOM 931 C C . ASN B 1 29 ? 10.461 14.844 1.243 1 96.56 29 ASN B C 1
ATOM 933 O O . ASN B 1 29 ? 9.609 14.039 0.862 1 96.56 29 ASN B O 1
ATOM 937 N N . GLU B 1 30 ? 11.438 15.32 0.536 1 97.56 30 GLU B N 1
ATOM 938 C CA . GLU B 1 30 ? 11.617 14.812 -0.822 1 97.56 30 GLU B CA 1
ATOM 939 C C . GLU B 1 30 ? 11.898 13.312 -0.819 1 97.56 30 GLU B C 1
ATOM 941 O O . GLU B 1 30 ? 11.383 12.578 -1.662 1 97.56 30 GLU B O 1
ATOM 946 N N . ARG B 1 31 ? 12.68 12.82 0.02 1 98.12 31 ARG B N 1
ATOM 947 C CA . ARG B 1 31 ? 12.984 11.391 0.137 1 98.12 31 ARG B CA 1
ATOM 948 C C . ARG B 1 31 ? 11.727 10.594 0.449 1 98.12 31 ARG B C 1
ATOM 950 O O . ARG B 1 31 ? 11.5 9.531 -0.135 1 98.12 31 ARG B O 1
ATOM 957 N N . GLU B 1 32 ? 10.914 11.188 1.365 1 97.56 32 GLU B N 1
ATOM 958 C CA . GLU B 1 32 ? 9.672 10.508 1.73 1 97.56 32 GLU B CA 1
ATOM 959 C C . GLU B 1 32 ? 8.695 10.477 0.56 1 97.56 32 GLU B C 1
ATOM 961 O O . GLU B 1 32 ? 8.008 9.477 0.343 1 97.56 32 GLU B O 1
ATOM 966 N N . ARG B 1 33 ? 8.688 11.508 -0.173 1 98.25 33 ARG B N 1
ATOM 967 C CA . ARG B 1 33 ? 7.832 11.562 -1.354 1 98.25 33 ARG B CA 1
ATOM 968 C C . ARG B 1 33 ? 8.242 10.516 -2.377 1 98.25 33 ARG B C 1
ATOM 970 O O . ARG B 1 33 ? 7.391 9.867 -2.99 1 98.25 33 ARG B O 1
ATOM 977 N N . ASN B 1 34 ? 9.523 10.398 -2.529 1 98.06 34 ASN B N 1
ATOM 978 C CA . ASN B 1 34 ? 10.047 9.383 -3.439 1 98.06 34 ASN B CA 1
ATOM 979 C C . ASN B 1 34 ? 9.711 7.977 -2.953 1 98.06 34 ASN B C 1
ATOM 981 O O . ASN B 1 34 ? 9.406 7.094 -3.756 1 98.06 34 ASN B O 1
ATOM 985 N N . ARG B 1 35 ? 9.805 7.645 -1.772 1 98.5 35 ARG B N 1
ATOM 986 C CA . ARG B 1 35 ? 9.484 6.344 -1.195 1 98.5 35 ARG B CA 1
ATOM 987 C C . ARG B 1 35 ? 8.023 5.992 -1.432 1 98.5 35 ARG B C 1
ATOM 989 O O . ARG B 1 35 ? 7.703 4.863 -1.812 1 98.5 35 ARG B O 1
ATOM 996 N N . VAL B 1 36 ? 7.172 7.016 -1.275 1 98.19 36 VAL B N 1
ATOM 997 C CA . VAL B 1 36 ? 5.742 6.805 -1.483 1 98.19 36 VAL B CA 1
ATOM 998 C C . VAL B 1 36 ? 5.473 6.52 -2.959 1 98.19 36 VAL B C 1
ATOM 1000 O O . VAL B 1 36 ? 4.652 5.656 -3.289 1 98.19 36 VAL B O 1
ATOM 1003 N N . LYS B 1 37 ? 6.152 7.273 -3.775 1 98.38 37 LYS B N 1
ATOM 1004 C CA . LYS B 1 37 ? 6.02 7.062 -5.215 1 98.38 37 LYS B CA 1
ATOM 1005 C C . LYS B 1 37 ? 6.387 5.633 -5.598 1 98.38 37 LYS B C 1
ATOM 1007 O O . LYS B 1 37 ? 5.734 5.023 -6.445 1 98.38 37 LYS B O 1
ATOM 1012 N N . GLN B 1 38 ? 7.406 5.098 -5.012 1 98.5 38 GLN B N 1
ATOM 1013 C CA . GLN B 1 38 ? 7.828 3.727 -5.293 1 98.5 38 GLN B CA 1
ATOM 1014 C C . GLN B 1 38 ? 6.758 2.725 -4.867 1 98.5 38 GLN B C 1
ATOM 1016 O O . GLN B 1 38 ? 6.504 1.744 -5.57 1 98.5 38 GLN B O 1
ATOM 1021 N N . VAL B 1 39 ? 6.148 2.908 -3.803 1 98.5 39 VAL B N 1
ATOM 1022 C CA . VAL B 1 39 ? 5.086 2.025 -3.33 1 98.5 39 VAL B CA 1
ATOM 1023 C C . VAL B 1 39 ? 3.898 2.086 -4.285 1 98.5 39 VAL B C 1
ATOM 1025 O O . VAL B 1 39 ? 3.326 1.054 -4.641 1 98.5 39 VAL B O 1
ATOM 1028 N N . ASN B 1 40 ? 3.533 3.283 -4.664 1 97.88 40 ASN B N 1
ATOM 1029 C CA . ASN B 1 40 ? 2.424 3.455 -5.594 1 97.88 40 ASN B CA 1
ATOM 1030 C C . ASN B 1 40 ? 2.705 2.775 -6.934 1 97.88 40 ASN B C 1
ATOM 1032 O O . ASN B 1 40 ? 1.809 2.184 -7.535 1 97.88 40 ASN B O 1
ATOM 1036 N N . ASN B 1 41 ? 3.961 2.961 -7.375 1 98.25 41 ASN B N 1
ATOM 1037 C CA . ASN B 1 41 ? 4.348 2.24 -8.578 1 98.25 41 ASN B CA 1
ATOM 1038 C C . ASN B 1 41 ? 4.199 0.732 -8.406 1 98.25 41 ASN B C 1
ATOM 1040 O O . ASN B 1 41 ? 3.758 0.037 -9.32 1 98.25 41 ASN B O 1
ATOM 1044 N N . GLY B 1 42 ? 4.574 0.234 -7.254 1 98.31 42 GLY B N 1
ATOM 1045 C CA . GLY B 1 42 ? 4.387 -1.178 -6.957 1 98.31 42 GLY B CA 1
ATOM 1046 C C . GLY B 1 42 ? 2.936 -1.615 -7.027 1 98.31 42 GLY B C 1
ATOM 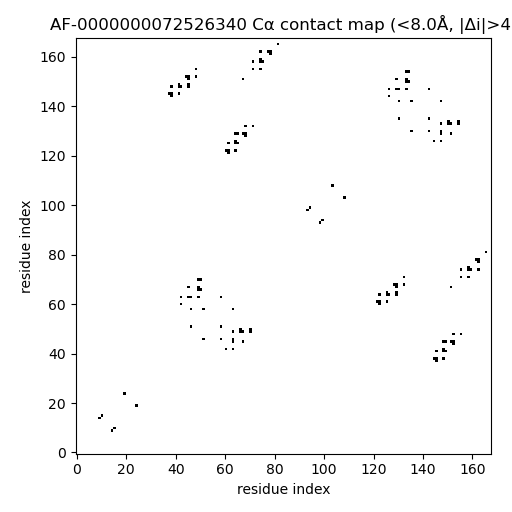1047 O O . GLY B 1 42 ? 2.627 -2.68 -7.566 1 98.31 42 GLY B O 1
ATOM 1048 N N . PHE B 1 43 ? 2.057 -0.849 -6.566 1 98.12 43 PHE B N 1
ATOM 1049 C CA . PHE B 1 43 ? 0.631 -1.144 -6.656 1 98.12 43 PHE B CA 1
ATOM 1050 C C . PHE B 1 43 ? 0.173 -1.159 -8.109 1 98.12 43 PHE B C 1
ATOM 1052 O O . PHE B 1 43 ? -0.628 -2.008 -8.508 1 98.12 43 PHE B O 1
ATOM 1059 N N . GLU B 1 44 ? 0.616 -0.153 -8.867 1 97.06 44 GLU B N 1
ATOM 1060 C CA . GLU B 1 44 ? 0.236 -0.093 -10.273 1 97.06 44 GLU B CA 1
ATOM 1061 C C . GLU B 1 44 ? 0.673 -1.352 -11.023 1 97.06 44 GLU B C 1
ATOM 1063 O O . GLU B 1 44 ? -0.1 -1.923 -11.789 1 97.06 44 GLU B O 1
ATOM 1068 N N . ILE B 1 45 ? 1.862 -1.775 -10.781 1 97.5 45 ILE B N 1
ATOM 1069 C CA . ILE B 1 45 ? 2.387 -2.967 -11.445 1 97.5 45 ILE B CA 1
ATOM 1070 C C . ILE B 1 45 ? 1.6 -4.195 -10.992 1 97.5 45 ILE B C 1
ATOM 1072 O O . ILE B 1 45 ? 1.209 -5.027 -11.812 1 97.5 45 ILE B O 1
ATOM 1076 N N . LEU B 1 46 ? 1.304 -4.312 -9.727 1 97.25 46 LEU B N 1
ATOM 1077 C CA . LEU B 1 46 ? 0.566 -5.461 -9.203 1 97.25 46 LEU B CA 1
ATOM 1078 C C . LEU B 1 46 ? -0.832 -5.527 -9.812 1 97.25 46 LEU B C 1
ATOM 1080 O O . LEU B 1 46 ? -1.326 -6.613 -10.117 1 97.25 46 LEU B O 1
ATOM 1084 N N . ARG B 1 47 ? -1.433 -4.398 -9.969 1 95.94 47 ARG B N 1
ATOM 1085 C CA . ARG B 1 47 ? -2.777 -4.336 -10.539 1 95.94 47 ARG B CA 1
ATOM 1086 C C . ARG B 1 47 ? -2.801 -4.895 -11.953 1 95.94 47 ARG B C 1
ATOM 1088 O O . ARG B 1 47 ? -3.818 -5.43 -12.398 1 95.94 47 ARG B O 1
ATOM 1095 N N . GLU B 1 48 ? -1.711 -4.828 -12.625 1 94.31 48 GLU B N 1
ATOM 1096 C CA . GLU B 1 48 ? -1.625 -5.348 -13.992 1 94.31 48 GLU B CA 1
ATOM 1097 C C . GLU B 1 48 ? -1.501 -6.867 -14 1 94.31 48 GLU B C 1
ATOM 1099 O O . GLU B 1 48 ? -1.71 -7.508 -15.031 1 94.31 48 GLU B O 1
ATOM 1104 N N . HIS B 1 49 ? -1.204 -7.426 -12.906 1 95.06 49 HIS B N 1
ATOM 1105 C CA . HIS B 1 49 ? -0.936 -8.859 -12.859 1 95.06 49 HIS B CA 1
ATOM 1106 C C . HIS B 1 49 ? -2.055 -9.609 -12.141 1 95.06 49 HIS B C 1
ATOM 1108 O O . HIS B 1 49 ? -2.004 -10.828 -12.008 1 95.06 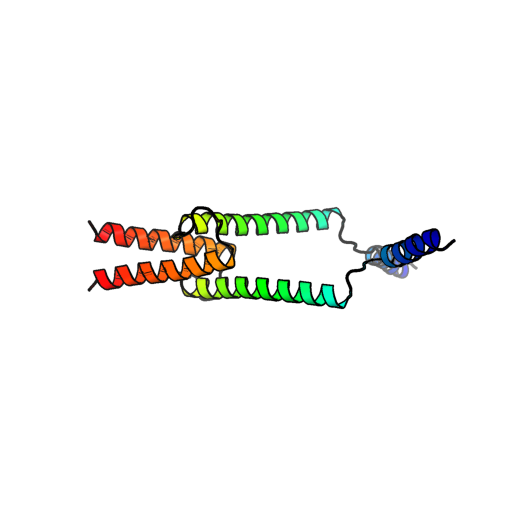49 HIS B O 1
ATOM 1114 N N . VAL B 1 50 ? -3.016 -8.898 -11.633 1 94.75 50 VAL B N 1
ATOM 1115 C CA . VAL B 1 50 ? -4.141 -9.547 -10.969 1 94.75 50 VAL B CA 1
ATOM 1116 C C . VAL B 1 50 ? -5.398 -9.406 -11.82 1 94.75 50 VAL B C 1
ATOM 1118 O O . VAL B 1 50 ? -5.594 -8.383 -12.484 1 94.75 50 VAL B O 1
ATOM 1121 N N . PRO B 1 51 ? -6.148 -10.547 -11.703 1 89.19 51 PRO B N 1
ATOM 1122 C CA . PRO B 1 51 ? -7.379 -10.461 -12.492 1 89.19 51 PRO B CA 1
ATOM 1123 C C . PRO B 1 51 ? -8.328 -9.375 -11.992 1 89.19 51 PRO B C 1
ATOM 1125 O O . PRO B 1 51 ? -8.414 -9.141 -10.781 1 89.19 51 PRO B O 1
ATOM 1128 N N . CYS B 1 52 ? -8.727 -8.602 -12.922 1 81.12 52 CYS B N 1
ATOM 1129 C CA . CYS B 1 52 ? -9.648 -7.535 -12.555 1 81.12 52 CYS B CA 1
ATOM 1130 C C . CYS B 1 52 ? -11.008 -7.73 -13.227 1 81.12 52 CYS B C 1
ATOM 1132 O O . CYS B 1 52 ? -11.07 -8.062 -14.406 1 81.12 52 CYS B O 1
ATOM 1134 N N . ILE B 1 53 ? -11.945 -7.637 -12.414 1 67.88 53 ILE B N 1
ATOM 1135 C CA . ILE B 1 53 ? -13.289 -7.855 -12.938 1 67.88 53 ILE B CA 1
ATOM 1136 C C . ILE B 1 53 ? -13.766 -6.605 -13.672 1 67.88 53 ILE B C 1
ATOM 1138 O O . ILE B 1 53 ? -14.297 -6.695 -14.781 1 67.88 53 ILE B O 1
ATOM 1142 N N . LYS B 1 54 ? -13.555 -5.512 -12.977 1 67.88 54 LYS B N 1
ATOM 1143 C CA . LYS B 1 54 ? -14.141 -4.309 -13.562 1 67.88 54 LYS B CA 1
ATOM 1144 C C . LYS B 1 54 ? -13.086 -3.494 -14.305 1 67.88 54 LYS B C 1
ATOM 1146 O O . LYS B 1 54 ? -12.016 -3.213 -13.773 1 67.88 54 LYS B O 1
ATOM 1151 N N . LYS B 1 55 ? -13.336 -3.465 -15.617 1 65.81 55 LYS B N 1
ATOM 1152 C CA . LYS B 1 55 ? -12.43 -2.791 -16.547 1 65.81 55 LYS B CA 1
ATOM 1153 C C . LYS B 1 55 ? -12.383 -1.289 -16.266 1 65.81 55 LYS B C 1
ATOM 1155 O O . LYS B 1 55 ? -11.352 -0.649 -16.469 1 65.81 55 LYS B O 1
ATOM 1160 N N . ASN B 1 56 ? -13.297 -0.979 -15.711 1 65.25 56 ASN B N 1
ATOM 1161 C CA . ASN B 1 56 ? -13.383 0.475 -15.789 1 65.25 56 ASN B CA 1
ATOM 1162 C C . ASN B 1 56 ? -13.023 1.129 -14.461 1 65.25 56 ASN B C 1
ATOM 1164 O O . ASN B 1 56 ? -12.93 2.354 -14.375 1 65.25 56 ASN B O 1
ATOM 1168 N N . LYS B 1 57 ? -12.883 0.412 -13.625 1 79.88 57 LYS B N 1
ATOM 1169 C CA . LYS B 1 57 ? -12.539 1.067 -12.359 1 79.88 57 LYS B CA 1
ATOM 1170 C C . LYS B 1 57 ? -11.25 0.504 -11.781 1 79.88 57 LYS B C 1
ATOM 1172 O O . LYS B 1 57 ? -11.031 -0.71 -11.789 1 79.88 57 LYS B O 1
ATOM 1177 N N . LYS B 1 58 ? -10.406 1.566 -11.398 1 87.88 58 LYS B N 1
ATOM 1178 C CA . LYS B 1 58 ? -9.148 1.172 -10.758 1 87.88 58 LYS B CA 1
ATOM 1179 C C . LYS B 1 58 ? -9.414 0.526 -9.398 1 87.88 58 LYS B C 1
ATOM 1181 O O . LYS B 1 58 ? -10.258 0.992 -8.641 1 87.88 58 LYS B O 1
ATOM 1186 N N . LEU B 1 59 ? -8.742 -0.623 -9.234 1 92.38 59 LEU B N 1
ATOM 1187 C CA . LEU B 1 59 ? -8.836 -1.287 -7.941 1 92.38 59 LEU B CA 1
ATOM 1188 C C . LEU B 1 59 ? -8.219 -0.429 -6.844 1 92.38 59 LEU B C 1
ATOM 1190 O O . LEU B 1 59 ? -7.184 0.208 -7.055 1 92.38 59 LEU B O 1
ATOM 1194 N N . SER B 1 60 ? -8.875 -0.446 -5.648 1 95.31 60 SER B N 1
ATOM 1195 C CA . SER B 1 60 ? -8.273 0.221 -4.5 1 95.31 60 SER B CA 1
ATOM 1196 C C . SER B 1 60 ? -7.043 -0.536 -4 1 95.31 60 SER B C 1
ATOM 1198 O O . SER B 1 60 ? -6.789 -1.666 -4.422 1 95.31 60 SER B O 1
ATOM 1200 N N . LYS B 1 61 ? -6.309 0.182 -3.123 1 97.06 61 LYS B N 1
ATOM 1201 C CA . LYS B 1 61 ? -5.109 -0.448 -2.574 1 97.06 61 LYS B CA 1
ATOM 1202 C C . LYS B 1 61 ? -5.465 -1.705 -1.784 1 97.06 61 LYS B C 1
ATOM 1204 O O . LYS B 1 61 ? -4.828 -2.748 -1.949 1 97.06 61 LYS B O 1
ATOM 1209 N N . VAL B 1 62 ? -6.492 -1.602 -0.981 1 97.38 62 VAL B N 1
ATOM 1210 C CA . VAL B 1 62 ? -6.918 -2.738 -0.172 1 97.38 62 VAL B CA 1
ATOM 1211 C C . VAL B 1 62 ? -7.414 -3.863 -1.08 1 97.38 62 VAL B C 1
ATOM 1213 O O . VAL B 1 62 ? -7.059 -5.027 -0.885 1 97.38 62 VAL B O 1
ATOM 1216 N N . GLU B 1 63 ? -8.273 -3.492 -2.004 1 95.38 63 GLU B N 1
ATOM 1217 C CA . GLU B 1 63 ? -8.805 -4.488 -2.926 1 95.38 63 GLU B CA 1
ATOM 1218 C C . GLU B 1 63 ? -7.691 -5.148 -3.73 1 95.38 63 GLU B C 1
ATOM 1220 O O . GLU B 1 63 ? -7.746 -6.352 -4 1 95.38 63 GLU B O 1
ATOM 1225 N N . THR B 1 64 ? -6.633 -4.344 -4.125 1 97.06 64 THR B N 1
ATOM 1226 C CA . THR B 1 64 ? -5.504 -4.879 -4.875 1 97.06 64 THR B CA 1
ATOM 1227 C C . THR B 1 64 ? -4.777 -5.949 -4.066 1 97.06 64 THR B C 1
ATOM 1229 O O . THR B 1 64 ? -4.449 -7.02 -4.59 1 97.06 64 THR B O 1
ATOM 1232 N N . LEU B 1 65 ? -4.574 -5.699 -2.906 1 98.19 65 LEU B N 1
ATOM 1233 C CA . LEU B 1 65 ? -3.891 -6.637 -2.023 1 98.19 65 LEU B CA 1
ATOM 1234 C C . LEU B 1 65 ? -4.723 -7.898 -1.82 1 98.19 65 LEU B C 1
ATOM 1236 O O . LEU B 1 65 ? -4.195 -9.008 -1.864 1 98.19 65 LEU B O 1
ATOM 1240 N N . ARG B 1 66 ? -6.012 -7.664 -1.604 1 96.94 66 ARG B N 1
ATOM 1241 C CA . ARG B 1 66 ? -6.926 -8.789 -1.422 1 96.94 66 ARG B CA 1
ATOM 1242 C C . ARG B 1 66 ? -6.965 -9.664 -2.666 1 96.94 66 ARG B C 1
ATOM 1244 O O . ARG B 1 66 ? -6.906 -10.898 -2.568 1 96.94 66 ARG B O 1
ATOM 1251 N N . ARG B 1 67 ? -7.051 -9.062 -3.785 1 96.19 67 ARG B N 1
ATOM 1252 C CA . ARG B 1 67 ? -7.098 -9.805 -5.043 1 96.19 67 ARG B CA 1
ATOM 1253 C C . ARG B 1 67 ? -5.793 -10.547 -5.293 1 96.19 67 ARG B C 1
ATOM 1255 O O . ARG B 1 67 ? -5.797 -11.648 -5.84 1 96.19 67 ARG B O 1
ATOM 1262 N N . ALA B 1 68 ? -4.664 -9.914 -4.938 1 97.94 68 ALA B N 1
ATOM 1263 C CA . ALA B 1 68 ? -3.371 -10.578 -5.105 1 97.94 68 ALA B CA 1
ATOM 1264 C C . ALA B 1 68 ? -3.307 -11.859 -4.285 1 97.94 68 ALA B C 1
ATOM 1266 O O . ALA B 1 68 ? -2.863 -12.898 -4.781 1 97.94 68 ALA B O 1
ATOM 1267 N N . VAL B 1 69 ? -3.773 -11.797 -3.115 1 98.06 69 VAL B N 1
ATOM 1268 C CA . VAL B 1 69 ? -3.766 -12.961 -2.236 1 98.06 69 VAL B CA 1
ATOM 1269 C C . VAL B 1 69 ? -4.676 -14.047 -2.811 1 98.06 69 VAL B C 1
ATOM 1271 O O . VAL B 1 69 ? -4.285 -15.219 -2.887 1 98.06 69 VAL B O 1
ATOM 1274 N N . GLU B 1 70 ? -5.883 -13.656 -3.221 1 97.12 70 GLU B N 1
ATOM 1275 C CA . GLU B 1 70 ? -6.836 -14.602 -3.797 1 97.12 70 GLU B CA 1
ATOM 1276 C C . GLU B 1 70 ? -6.281 -15.242 -5.066 1 97.12 70 GLU B C 1
ATOM 1278 O O . GLU B 1 70 ? -6.434 -16.453 -5.273 1 97.12 70 GLU B O 1
ATOM 1283 N N . TYR B 1 71 ? -5.652 -14.484 -5.82 1 97.19 71 TYR B N 1
ATOM 1284 C CA . TYR B 1 71 ? -5.105 -14.961 -7.086 1 97.19 71 TYR B CA 1
ATOM 1285 C C . TYR B 1 71 ? -3.953 -15.93 -6.852 1 97.19 71 TYR B C 1
ATOM 1287 O O . TYR B 1 71 ? -3.846 -16.953 -7.531 1 97.19 71 TYR B O 1
ATOM 1295 N N . ILE B 1 72 ? -3.066 -15.641 -5.98 1 96.81 72 ILE B N 1
ATOM 1296 C CA . ILE B 1 72 ? -1.951 -16.516 -5.637 1 96.81 72 ILE B CA 1
ATOM 1297 C C . ILE B 1 72 ? -2.482 -17.859 -5.141 1 96.81 72 ILE B C 1
ATOM 1299 O O . ILE B 1 72 ? -1.991 -18.922 -5.543 1 96.81 72 ILE B O 1
ATOM 1303 N N . LYS B 1 73 ? -3.545 -17.812 -4.312 1 96.62 73 LYS B N 1
ATOM 1304 C CA . LYS B 1 73 ? -4.16 -19.047 -3.805 1 96.62 73 LYS B CA 1
ATOM 1305 C C . LYS B 1 73 ? -4.746 -19.875 -4.941 1 96.62 73 LYS B C 1
ATOM 1307 O O . LYS B 1 73 ? -4.629 -21.109 -4.941 1 96.62 73 LYS B O 1
ATOM 1312 N N . LEU B 1 74 ? -5.391 -19.234 -5.828 1 94.75 74 LEU B N 1
ATOM 1313 C CA . LEU B 1 74 ? -5.988 -19.906 -6.98 1 94.75 74 LEU B CA 1
ATOM 1314 C C . LEU B 1 74 ? -4.918 -20.594 -7.824 1 94.75 74 LEU B C 1
ATOM 1316 O O . LEU B 1 74 ? -5.074 -21.75 -8.211 1 94.75 74 LEU B O 1
ATOM 1320 N N . LEU B 1 75 ? -3.799 -19.859 -8.117 1 93.44 75 LEU B N 1
ATOM 1321 C CA . LEU B 1 75 ? -2.709 -20.406 -8.922 1 93.44 75 LEU B CA 1
ATOM 1322 C C . LEU B 1 75 ? -2.068 -21.594 -8.234 1 93.44 75 LEU B C 1
ATOM 1324 O O . LEU B 1 75 ? -1.72 -22.578 -8.883 1 93.44 75 LEU B O 1
ATOM 1328 N N . GLN B 1 76 ? -1.915 -21.484 -6.957 1 93.5 76 GLN B N 1
ATOM 1329 C CA . GLN B 1 76 ? -1.343 -22.578 -6.18 1 93.5 76 GLN B CA 1
ATOM 1330 C C . GLN B 1 76 ? -2.238 -23.812 -6.23 1 93.5 76 GLN B C 1
ATOM 1332 O O . GLN B 1 76 ? -1.747 -24.938 -6.34 1 93.5 76 GLN B O 1
ATOM 1337 N N . GLN B 1 77 ? -3.49 -23.609 -6.172 1 93.69 77 GLN B N 1
ATOM 1338 C CA . GLN B 1 77 ? -4.453 -24.703 -6.23 1 93.69 77 GLN B CA 1
ATOM 1339 C C . GLN B 1 77 ? -4.418 -25.391 -7.594 1 93.69 77 GLN B C 1
ATOM 1341 O O . GLN B 1 77 ? -4.516 -26.625 -7.676 1 93.69 77 GLN B O 1
ATOM 1346 N N . MET B 1 78 ? -4.25 -24.672 -8.562 1 89.94 78 MET B N 1
ATOM 1347 C CA . MET B 1 78 ? -4.184 -25.203 -9.914 1 89.94 78 MET B CA 1
ATOM 1348 C C . MET B 1 78 ? -2.936 -26.062 -10.109 1 89.94 78 MET B C 1
ATOM 1350 O O . MET B 1 78 ? -2.965 -27.062 -10.828 1 89.94 78 MET B O 1
ATOM 1354 N N . LEU B 1 79 ? -1.925 -25.688 -9.547 1 88.19 79 LEU B N 1
ATOM 1355 C CA . LEU B 1 79 ? -0.666 -26.422 -9.664 1 88.19 79 LEU B CA 1
ATOM 1356 C C . LEU B 1 79 ? -0.699 -27.703 -8.836 1 88.19 79 LEU B C 1
ATOM 1358 O O . LEU B 1 79 ? -0.066 -28.688 -9.203 1 88.19 79 LEU B O 1
ATOM 1362 N N . GLN B 1 80 ? -1.304 -27.672 -7.734 1 87.12 80 GLN B N 1
ATOM 1363 C CA . GLN B 1 80 ? -1.419 -28.859 -6.91 1 87.12 80 GLN B CA 1
ATOM 1364 C C . GLN B 1 80 ? -2.338 -29.891 -7.566 1 87.12 80 GLN B C 1
ATOM 1366 O O . GLN B 1 80 ? -2.096 -31.094 -7.473 1 87.12 80 GLN B O 1
ATOM 1371 N N . GLU B 1 81 ? -3.371 -29.469 -8.172 1 78.62 81 GLU B N 1
ATOM 1372 C CA . GLU B 1 81 ? -4.285 -30.359 -8.875 1 78.62 81 GLU B CA 1
ATOM 1373 C C . GLU B 1 81 ? -3.613 -30.984 -10.094 1 78.62 81 GLU B C 1
ATOM 1375 O O . GLU B 1 81 ? -3.885 -32.156 -10.43 1 78.62 81 GLU B O 1
ATOM 1380 N N . ASP B 1 82 ? -2.754 -30.266 -10.719 1 68.38 82 ASP B N 1
ATOM 1381 C CA . ASP B 1 82 ? -2.047 -30.797 -11.883 1 68.38 82 ASP B CA 1
ATOM 1382 C C . ASP B 1 82 ? -0.974 -31.797 -11.469 1 68.38 82 ASP B C 1
ATOM 1384 O O . ASP B 1 82 ? -0.623 -32.688 -12.242 1 68.38 82 ASP B O 1
ATOM 1388 N N . GLU B 1 83 ? -0.487 -31.641 -10.344 1 61.16 83 GLU B N 1
ATOM 1389 C CA . GLU B 1 83 ? 0.503 -32.625 -9.891 1 61.16 83 GLU B CA 1
ATOM 1390 C C . GLU B 1 83 ? -0.163 -33.906 -9.422 1 61.16 83 GLU B C 1
ATOM 1392 O O . GLU B 1 83 ? 0.478 -34.969 -9.367 1 61.16 83 GLU B O 1
ATOM 1397 N N . SER B 1 84 ? -1.434 -33.906 -9.211 1 53.19 84 SER B N 1
ATOM 1398 C CA . SER B 1 84 ? -2.102 -35.156 -8.914 1 53.19 84 SER B CA 1
ATOM 1399 C C . SER B 1 84 ? -2.539 -35.875 -10.195 1 53.19 84 SER B C 1
ATOM 1401 O O . SER B 1 84 ? -2.912 -35.219 -11.172 1 53.19 84 SER B O 1
#

pLDDT: mean 82.09, std 18.46, range [36.19, 98.5]

Radius of gyration: 27.7 Å; Cα contacts (8 Å, |Δi|>4): 78; chains: 2; bounding box: 75×82×55 Å

Organism: Lottia gigantea (NCBI:txid225164)

Sequence (168 aa):
ELLRCKRKIDFVKQMGYNAPKVGAVSRRNERERNRVKQVNNGFEILREHVPCIKKNKKLSKVETLRRAVEYIKLLQQMLQEDESELLRCKRKIDFVKQMGYNAPKVGAVSRRNERERNRVKQVNNGFEILREHVPCIKKNKKLSKVETLRRAVEYIKLLQQMLQEDES

Nearest PDB structures (foldseek):
  4jlr-assembly2_C  TM=3.448E-01  e=7.485E+00  unclassified
  4jlr-assembly2_C  TM=3.446E-01  e=7.485E+00  unclassified

InterPro domains:
  IPR011598 Myc-type, basic helix-loop-helix (bHLH) domain [PF00010] (26-76)
  IPR011598 Myc-type, basic helix-loop-helix (bHLH) domain [PS50888] (23-75)
  IPR011598 Myc-type, basic helix-loop-helix (bHLH) domain [SM00353] (29-81)
  IPR036638 Helix-loop-helix DNA-binding domain superfamily [G3DSA:4.10.280.10] (25-84)
  IPR036638 Helix-loop-helix DNA-binding domain superfamily [SSF47459] (27-82)
  IPR050283 E-box Binding Transcriptional Regulators [PTHR23349] (22-83)

Secondary structure (DSSP, 8-state):
-HHHHHHHHHHHHHHS-----HHHHHHHHHHHHHHHHHHHHHHHHHHHHS--S-SSSPPPHHHHHHHHHHHHHHHHHHHHHHH-/-HHHHHHHHHHHHHSS-----HHHHHHHHHHHHHHHHHHHHHHHHHHHHS--S-SSSPPPHHHHHHHHHHHHHHHHHHHHHHH-

Foldseek 3Di:
DVVVVVVVVVCVVVVPPVPVDPVNVVVVVVVVVVVVVVVVVVLVVLQVVFDDDDPPDDDDPVRSVVRSVVVVVVVVVVVVVVVD/DVVVVVVVVVCVVVVPPVPVDPVNVVVVVVVVVVVVVVVVVVLVVLQVVFDDDDPPDDDDPVRSVVRSVVVVVVVVVVVVVVVD